Protein AF-A0A8T6WR11-F1 (afdb_monomer_lite)

Radius of gyration: 12.61 Å; chains: 1; bounding box: 24×22×35 Å

Secondary structure (DSSP, 8-state):
---HHHHHHHHHHHHHHHHHHHHHHHHT-HHHHHHHHHHHHHHHHHHHHHHTT----SS---

Sequence (62 aa):
MFDIEAYDKWFKQAKHTLQSAKRDMDENDFDWACFKAQQSAEYGVKALLYGIGIEAWGHSIT

Foldseek 3Di:
DFDPVLLCVLLVVLVVLQVVLVVCVVVVVPVSNVVSPLVSLQSNLCSVCVRVPHHDDDRDSD

Structure (mmCIF, N/CA/C/O backbone):
data_AF-A0A8T6WR11-F1
#
_entry.id   AF-A0A8T6WR11-F1
#
loop_
_atom_site.group_PDB
_atom_site.id
_atom_site.type_symbol
_atom_site.label_atom_id
_atom_site.label_alt_id
_atom_site.label_comp_id
_atom_site.label_asym_id
_atom_site.label_entity_id
_atom_site.label_seq_id
_atom_site.pdbx_PDB_ins_code
_atom_site.Cartn_x
_atom_site.Cartn_y
_atom_site.Cartn_z
_atom_site.occupancy
_atom_site.B_iso_or_equiv
_atom_site.auth_seq_id
_atom_site.auth_comp_id
_atom_site.auth_asym_id
_atom_site.auth_atom_id
_atom_site.pdbx_PDB_model_num
ATOM 1 N N . MET A 1 1 ? 8.923 -7.601 -20.670 1.00 85.56 1 MET A N 1
ATOM 2 C CA . MET A 1 1 ? 8.719 -8.780 -19.799 1.00 85.56 1 MET A CA 1
ATOM 3 C C . MET A 1 1 ? 8.201 -8.256 -18.473 1.00 85.56 1 MET A C 1
ATOM 5 O O . MET A 1 1 ? 8.669 -7.202 -18.074 1.00 85.56 1 MET A O 1
ATOM 9 N N . PHE A 1 2 ? 7.204 -8.900 -17.868 1.00 95.62 2 PHE A N 1
ATOM 10 C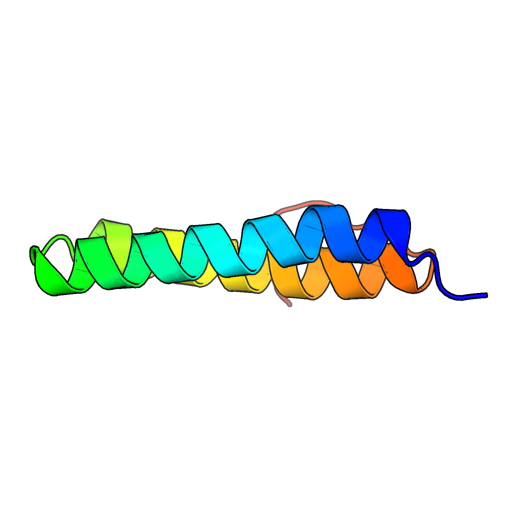 CA . PHE A 1 2 ? 6.626 -8.438 -16.603 1.00 95.62 2 PHE A CA 1
ATOM 11 C C . PHE A 1 2 ? 7.512 -8.870 -15.425 1.00 95.62 2 PHE A C 1
ATOM 13 O O . PHE A 1 2 ? 7.878 -10.044 -15.351 1.00 95.62 2 PHE A O 1
ATOM 20 N N . ASP A 1 3 ? 7.855 -7.944 -14.532 1.00 97.81 3 ASP A N 1
ATOM 21 C CA . ASP A 1 3 ? 8.617 -8.211 -13.310 1.00 97.81 3 ASP A CA 1
ATOM 22 C C . ASP A 1 3 ? 7.675 -8.682 -12.191 1.00 97.81 3 ASP A C 1
ATOM 24 O O . ASP A 1 3 ? 7.020 -7.896 -11.499 1.00 97.81 3 ASP A O 1
ATOM 28 N N . ILE A 1 4 ? 7.588 -10.004 -12.039 1.00 98.12 4 ILE A N 1
ATOM 29 C CA . ILE A 1 4 ? 6.714 -10.650 -11.055 1.00 98.12 4 ILE A CA 1
ATOM 30 C C . ILE A 1 4 ? 7.185 -10.370 -9.625 1.00 98.12 4 ILE A C 1
ATOM 32 O O . ILE A 1 4 ? 6.347 -10.190 -8.744 1.00 98.12 4 ILE A O 1
ATOM 36 N N . GLU A 1 5 ? 8.495 -10.311 -9.376 1.00 97.88 5 GLU A N 1
ATOM 37 C CA . GLU A 1 5 ? 9.023 -10.103 -8.025 1.00 97.88 5 GLU A CA 1
ATOM 38 C C . GLU A 1 5 ? 8.717 -8.689 -7.529 1.00 97.88 5 GLU A C 1
ATOM 40 O O . GLU A 1 5 ? 8.248 -8.508 -6.397 1.00 97.88 5 GLU A O 1
ATOM 45 N N . ALA A 1 6 ? 8.919 -7.688 -8.391 1.00 96.25 6 ALA A N 1
ATOM 46 C CA . ALA A 1 6 ? 8.588 -6.306 -8.080 1.00 96.25 6 ALA A CA 1
ATOM 47 C C . ALA A 1 6 ? 7.078 -6.133 -7.865 1.00 96.25 6 ALA A C 1
ATOM 49 O O . ALA A 1 6 ? 6.669 -5.540 -6.861 1.00 96.25 6 ALA A O 1
ATOM 50 N N . TYR A 1 7 ? 6.248 -6.705 -8.744 1.00 98.44 7 TYR A N 1
ATOM 51 C CA . TYR A 1 7 ? 4.796 -6.698 -8.570 1.00 98.44 7 TYR A CA 1
ATOM 52 C C . TYR A 1 7 ? 4.383 -7.321 -7.232 1.00 98.44 7 TYR A C 1
ATOM 54 O O . TYR A 1 7 ? 3.678 -6.688 -6.442 1.00 98.44 7 TYR A O 1
ATOM 62 N N . ASP A 1 8 ? 4.849 -8.536 -6.936 1.00 98.44 8 ASP A N 1
ATOM 63 C CA . ASP A 1 8 ? 4.432 -9.282 -5.750 1.00 98.44 8 ASP A CA 1
ATOM 64 C C . ASP A 1 8 ? 4.801 -8.567 -4.454 1.00 98.44 8 ASP A C 1
ATOM 66 O O . ASP A 1 8 ? 4.017 -8.580 -3.499 1.00 98.44 8 ASP A O 1
ATOM 70 N N . LYS A 1 9 ? 5.973 -7.926 -4.406 1.00 97.69 9 LYS A N 1
ATOM 71 C CA . LYS A 1 9 ? 6.416 -7.150 -3.245 1.00 97.69 9 LYS A CA 1
ATOM 72 C C . LYS A 1 9 ? 5.408 -6.054 -2.895 1.00 97.69 9 LYS A C 1
ATOM 74 O O . LYS A 1 9 ? 4.934 -5.990 -1.759 1.00 97.69 9 LYS A O 1
ATOM 79 N N . TRP A 1 10 ? 5.048 -5.222 -3.866 1.00 98.12 10 TRP A N 1
ATOM 80 C CA . TRP A 1 10 ? 4.118 -4.112 -3.654 1.00 98.12 10 TRP A CA 1
ATOM 81 C C . TRP A 1 10 ? 2.670 -4.588 -3.502 1.00 98.12 10 TRP A C 1
ATOM 83 O O . TRP A 1 10 ? 1.935 -4.082 -2.654 1.00 98.12 10 TRP A O 1
ATOM 93 N N . PHE A 1 11 ? 2.259 -5.614 -4.246 1.00 98.62 11 PHE A N 1
ATOM 94 C CA . PHE A 1 11 ? 0.891 -6.122 -4.188 1.00 98.62 11 PHE A CA 1
ATOM 95 C C . PHE A 1 11 ? 0.586 -6.847 -2.869 1.00 98.62 11 PHE A C 1
ATOM 97 O O . PHE A 1 11 ? -0.530 -6.762 -2.346 1.00 98.62 11 PHE A O 1
ATOM 104 N N . LYS A 1 12 ? 1.572 -7.532 -2.272 1.00 98.75 12 LYS A N 1
ATOM 105 C CA . LYS A 1 12 ? 1.453 -8.069 -0.904 1.00 98.75 12 LYS A CA 1
ATOM 106 C C . LYS A 1 12 ? 1.247 -6.945 0.112 1.00 98.75 12 LYS A C 1
ATOM 108 O O . LYS A 1 12 ? 0.358 -7.069 0.955 1.00 98.75 12 LYS A O 1
ATOM 113 N N . GLN A 1 13 ? 1.988 -5.843 -0.015 1.00 98.62 13 GLN A N 1
ATOM 114 C CA . GLN A 1 13 ? 1.809 -4.672 0.844 1.00 98.62 13 GLN A CA 1
ATOM 115 C C . GLN A 1 13 ? 0.412 -4.059 0.677 1.00 98.62 13 GLN A C 1
ATOM 117 O O . GLN A 1 13 ? -0.264 -3.819 1.674 1.00 98.62 13 GLN A O 1
ATOM 122 N N . ALA A 1 14 ? -0.068 -3.897 -0.561 1.00 98.81 14 ALA A N 1
ATOM 123 C CA . ALA A 1 14 ? -1.416 -3.405 -0.846 1.00 98.81 14 ALA A CA 1
ATOM 124 C C . ALA A 1 14 ? -2.495 -4.238 -0.132 1.00 98.81 14 ALA A C 1
ATOM 126 O O . ALA A 1 14 ? -3.354 -3.686 0.562 1.00 98.81 14 ALA A O 1
ATOM 127 N N . LYS A 1 15 ? -2.414 -5.572 -0.240 1.00 98.88 15 LYS A N 1
ATOM 128 C CA . LYS A 1 15 ? -3.352 -6.505 0.406 1.00 98.88 15 LYS A CA 1
ATOM 129 C C . LYS A 1 15 ? -3.292 -6.437 1.930 1.00 98.88 15 LYS A C 1
ATOM 131 O O . LYS A 1 15 ? -4.338 -6.378 2.573 1.00 98.88 15 LYS A O 1
ATOM 136 N N . HIS A 1 16 ? -2.090 -6.421 2.504 1.00 98.88 16 HIS A N 1
ATOM 137 C CA . HIS A 1 16 ? -1.911 -6.308 3.951 1.00 98.88 16 HIS A CA 1
ATOM 138 C C . HIS A 1 16 ? -2.472 -4.981 4.487 1.00 98.88 16 HIS A C 1
ATOM 140 O O . HIS A 1 16 ? -3.211 -4.965 5.472 1.00 98.88 16 HIS A O 1
ATOM 146 N N . THR A 1 17 ? -2.189 -3.869 3.806 1.00 98.88 17 THR A N 1
ATOM 147 C CA . THR A 1 17 ? -2.707 -2.550 4.177 1.00 98.88 17 THR A CA 1
ATOM 148 C C . THR A 1 17 ? -4.233 -2.491 4.071 1.00 98.88 17 THR A C 1
ATOM 150 O O . THR A 1 17 ? -4.864 -1.959 4.980 1.00 98.88 17 THR A O 1
ATOM 153 N N . LEU A 1 18 ? -4.848 -3.112 3.055 1.00 98.88 18 LEU A N 1
ATOM 154 C CA . LEU A 1 18 ? -6.312 -3.209 2.959 1.00 98.88 18 LEU A CA 1
ATOM 155 C C . LEU A 1 18 ? -6.916 -4.000 4.124 1.00 98.88 18 LEU A C 1
ATOM 157 O O . LEU A 1 18 ? -7.948 -3.616 4.666 1.00 98.88 18 LEU A O 1
ATOM 161 N N . GLN A 1 19 ? -6.289 -5.113 4.514 1.00 98.88 19 GLN A N 1
ATOM 162 C CA . GLN A 1 19 ? -6.731 -5.882 5.678 1.00 98.88 19 GLN A CA 1
ATOM 163 C C . GLN A 1 19 ? -6.627 -5.061 6.967 1.00 98.88 19 GLN A C 1
ATOM 165 O O . GLN 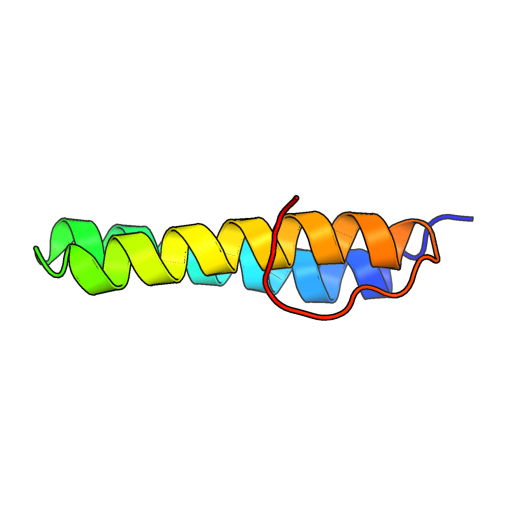A 1 19 ? -7.516 -5.152 7.805 1.00 98.88 19 GLN A O 1
ATOM 170 N N . SER A 1 20 ? -5.584 -4.238 7.118 1.00 98.81 20 SER A N 1
ATOM 171 C CA . SER A 1 20 ? -5.500 -3.309 8.247 1.00 98.81 20 SER A CA 1
ATOM 172 C C . SER A 1 20 ? -6.578 -2.230 8.195 1.00 98.81 20 SER A C 1
ATOM 174 O O . SER A 1 20 ? -7.175 -1.977 9.228 1.00 98.81 20 SER A O 1
ATOM 176 N N . ALA A 1 21 ? -6.849 -1.637 7.030 1.00 98.88 21 ALA A N 1
ATOM 177 C CA . ALA A 1 21 ? -7.889 -0.616 6.878 1.00 98.88 21 ALA A CA 1
ATOM 178 C C . ALA A 1 21 ? -9.277 -1.149 7.272 1.00 98.88 21 ALA A C 1
ATOM 180 O O . ALA A 1 21 ? -10.072 -0.442 7.878 1.00 98.88 21 ALA A O 1
ATOM 181 N N . LYS A 1 22 ? -9.554 -2.422 6.955 1.00 98.88 22 LYS A N 1
ATOM 182 C CA . LYS A 1 22 ? -10.785 -3.106 7.377 1.00 98.88 22 LYS A CA 1
ATOM 183 C C . LYS A 1 22 ? -10.873 -3.266 8.895 1.00 98.88 22 LYS A C 1
ATOM 185 O O . LYS A 1 22 ? -11.937 -3.026 9.441 1.00 98.88 22 LYS A O 1
ATOM 190 N N . ARG A 1 23 ? -9.769 -3.614 9.568 1.00 98.81 23 ARG A N 1
ATOM 191 C CA . ARG A 1 23 ? -9.740 -3.686 11.040 1.00 98.81 23 ARG A CA 1
ATOM 192 C C . ARG A 1 23 ? -9.987 -2.323 11.680 1.00 98.81 23 ARG A C 1
ATOM 194 O O . ARG A 1 23 ? -10.807 -2.241 12.579 1.00 98.81 23 ARG A O 1
ATOM 201 N N . ASP A 1 24 ? -9.356 -1.267 11.165 1.00 98.81 24 ASP A N 1
ATOM 202 C CA . ASP A 1 24 ? -9.587 0.095 11.668 1.00 98.81 24 ASP A CA 1
ATOM 203 C C . ASP A 1 24 ? -11.063 0.500 11.505 1.00 98.81 24 ASP A C 1
ATOM 205 O O . ASP A 1 24 ? -11.662 1.084 12.402 1.00 98.81 24 ASP A O 1
ATOM 209 N N . MET A 1 25 ? -11.683 0.138 10.375 1.00 98.69 25 MET A N 1
ATOM 210 C CA . MET A 1 25 ? -13.113 0.362 10.148 1.00 98.69 25 MET A CA 1
ATOM 211 C C . MET A 1 25 ? -13.979 -0.386 11.172 1.00 98.69 25 MET A C 1
ATOM 213 O O . MET A 1 25 ? -14.924 0.201 11.696 1.00 98.69 25 MET A O 1
ATOM 217 N N . ASP A 1 26 ? -13.660 -1.651 11.466 1.00 98.62 26 ASP A N 1
ATOM 218 C CA . ASP A 1 26 ? -14.377 -2.466 12.457 1.00 98.62 26 ASP A CA 1
ATOM 219 C C . ASP A 1 26 ? -14.207 -1.918 13.893 1.00 98.62 26 ASP A C 1
ATOM 221 O O . ASP A 1 26 ? -15.104 -2.060 14.726 1.00 98.62 26 ASP A O 1
ATOM 225 N N . GLU A 1 27 ? -13.083 -1.251 14.177 1.00 98.62 27 GLU A N 1
ATOM 226 C CA . GLU A 1 27 ? -12.771 -0.604 15.462 1.00 98.62 27 GLU A CA 1
ATOM 227 C C . GLU A 1 27 ? -13.320 0.838 15.574 1.00 98.62 27 GLU A C 1
ATOM 229 O O . GLU A 1 27 ? -13.270 1.433 16.648 1.00 98.62 27 GLU A O 1
ATOM 234 N N . ASN A 1 28 ? -13.970 1.359 14.523 1.00 98.44 28 ASN A N 1
ATOM 235 C CA . ASN A 1 28 ? -14.462 2.742 14.377 1.00 98.44 28 ASN A CA 1
ATOM 236 C C . ASN A 1 28 ? -13.365 3.822 14.255 1.00 98.44 28 ASN A C 1
ATOM 238 O O . ASN A 1 28 ? -13.660 5.016 14.362 1.00 98.44 28 ASN A O 1
ATOM 242 N N . ASP A 1 29 ? -12.132 3.431 13.937 1.00 98.69 29 ASP A N 1
ATOM 243 C CA . ASP A 1 29 ? -11.017 4.326 13.606 1.00 98.69 29 ASP A CA 1
ATOM 244 C C . ASP A 1 29 ? -11.094 4.742 12.122 1.00 98.69 29 ASP A C 1
ATOM 246 O O . ASP A 1 29 ? -10.283 4.365 11.270 1.00 98.69 29 ASP A O 1
ATOM 250 N N . PHE A 1 30 ? -12.148 5.484 11.769 1.00 98.56 30 PHE A N 1
ATOM 251 C CA . PHE A 1 30 ? -12.510 5.753 10.370 1.00 98.56 30 PHE A CA 1
ATOM 252 C C . PHE A 1 30 ? -11.494 6.608 9.600 1.00 98.56 30 PHE A C 1
ATOM 254 O O . PHE A 1 30 ? -11.336 6.442 8.388 1.00 98.56 30 PHE A O 1
ATOM 261 N N . ASP A 1 31 ? -10.808 7.527 10.272 1.00 98.75 31 ASP A N 1
ATOM 262 C CA . ASP A 1 31 ? -9.739 8.336 9.686 1.00 98.75 31 ASP A CA 1
ATOM 263 C C . ASP A 1 31 ? -8.547 7.460 9.273 1.00 98.75 31 ASP A C 1
ATOM 265 O O . ASP A 1 31 ? -8.066 7.557 8.137 1.00 98.75 31 ASP A O 1
ATOM 269 N N . TRP A 1 32 ? -8.146 6.526 10.138 1.00 98.75 32 TRP A N 1
ATOM 270 C CA . TRP A 1 32 ? -7.124 5.527 9.834 1.00 98.75 32 TRP A CA 1
ATOM 271 C C . TRP A 1 32 ? -7.564 4.552 8.748 1.00 98.75 32 TRP A C 1
ATOM 273 O O . TRP A 1 32 ? -6.774 4.267 7.841 1.00 98.75 32 TRP A O 1
ATOM 283 N N . ALA A 1 33 ? -8.823 4.112 8.768 1.00 98.81 33 ALA A N 1
ATOM 284 C CA . ALA A 1 33 ? -9.383 3.269 7.718 1.00 98.81 33 ALA A CA 1
ATOM 285 C C . ALA A 1 33 ? -9.275 3.948 6.341 1.00 98.81 33 ALA A C 1
ATOM 287 O O . ALA A 1 33 ? -8.775 3.344 5.387 1.00 98.81 33 ALA A O 1
ATOM 288 N N . CYS A 1 34 ? -9.668 5.222 6.238 1.00 98.75 34 CYS A N 1
ATOM 289 C CA . CYS A 1 34 ? -9.564 6.013 5.010 1.00 98.75 34 CYS A CA 1
ATOM 290 C C . CYS A 1 34 ? -8.109 6.207 4.561 1.0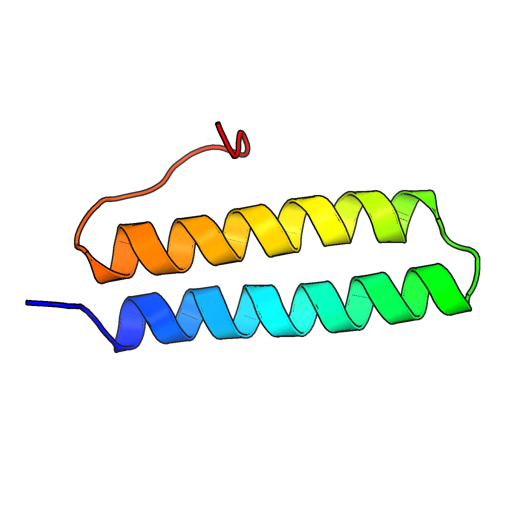0 98.75 34 CYS A C 1
ATOM 292 O O . CYS A 1 34 ? -7.791 5.984 3.389 1.00 98.75 34 CYS A O 1
ATOM 294 N N . PHE A 1 35 ? -7.214 6.572 5.483 1.00 98.75 35 PHE A N 1
ATOM 295 C CA . PHE A 1 35 ? -5.790 6.736 5.187 1.00 98.75 35 PHE A CA 1
ATOM 296 C C . PHE A 1 35 ? -5.175 5.439 4.644 1.00 98.75 35 PHE A C 1
ATOM 298 O O . PHE A 1 35 ? -4.552 5.425 3.580 1.00 98.75 35 PHE A O 1
ATOM 305 N N . LYS A 1 36 ? -5.403 4.310 5.322 1.00 98.88 36 LYS A N 1
ATOM 306 C CA . LYS A 1 36 ? -4.871 3.014 4.887 1.00 98.88 36 LYS A CA 1
ATOM 307 C C . LYS A 1 36 ? -5.540 2.525 3.600 1.00 98.88 36 LYS A C 1
ATOM 309 O O . LYS A 1 36 ? -4.870 1.888 2.788 1.00 98.88 36 LYS A O 1
ATOM 314 N N . ALA A 1 37 ? -6.810 2.846 3.352 1.00 98.81 37 ALA A N 1
ATOM 315 C CA . ALA A 1 37 ? -7.459 2.545 2.077 1.00 98.81 37 ALA A CA 1
ATOM 316 C C . ALA A 1 37 ? -6.773 3.268 0.903 1.00 98.81 37 ALA A C 1
ATOM 318 O O . ALA A 1 37 ? -6.462 2.622 -0.101 1.00 98.81 37 ALA A O 1
ATOM 319 N N . GLN A 1 38 ? -6.454 4.562 1.047 1.00 98.75 38 GLN A N 1
ATOM 320 C CA . GLN A 1 38 ? -5.676 5.298 0.042 1.00 98.75 38 GLN A CA 1
ATOM 321 C C . GLN A 1 38 ? -4.289 4.669 -0.150 1.00 98.75 38 GLN A C 1
ATOM 323 O O . GLN A 1 38 ? -3.903 4.395 -1.287 1.00 98.75 38 GLN A O 1
ATOM 328 N N . GLN A 1 39 ? -3.575 4.342 0.933 1.00 98.81 39 GLN A N 1
ATOM 329 C CA . GLN A 1 39 ? -2.252 3.716 0.828 1.00 98.81 39 GLN A CA 1
ATOM 330 C C . GLN A 1 39 ? -2.297 2.343 0.148 1.00 98.81 39 GLN A C 1
ATOM 332 O O . GLN A 1 39 ? -1.406 2.007 -0.629 1.00 98.81 39 GLN A O 1
ATOM 337 N N . SER A 1 40 ? -3.330 1.540 0.412 1.00 98.88 40 SER A N 1
ATOM 338 C CA . SER A 1 40 ? -3.529 0.255 -0.261 1.00 98.88 40 SER A CA 1
ATOM 339 C C . SER A 1 40 ? -3.694 0.431 -1.773 1.00 98.88 40 SER A C 1
ATOM 341 O O . SER A 1 40 ? -3.061 -0.293 -2.546 1.00 98.88 40 SER A O 1
ATOM 343 N N . A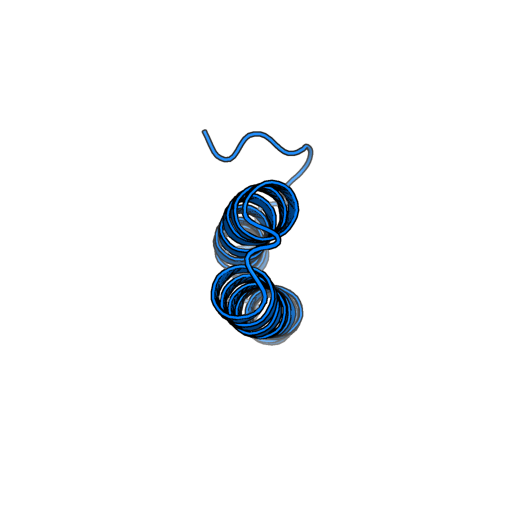LA A 1 41 ? -4.484 1.422 -2.194 1.00 98.69 41 ALA A N 1
ATOM 344 C CA . ALA A 1 41 ? -4.657 1.751 -3.603 1.00 98.69 41 ALA A CA 1
ATOM 345 C C . ALA A 1 41 ? -3.344 2.245 -4.240 1.00 98.69 41 ALA A C 1
ATOM 347 O O . ALA A 1 41 ? -2.976 1.760 -5.310 1.00 98.69 41 ALA A O 1
ATOM 348 N N . GLU A 1 42 ? -2.591 3.116 -3.556 1.00 98.69 42 GLU A N 1
ATOM 349 C CA . GLU A 1 42 ? -1.260 3.565 -3.991 1.00 98.69 42 GLU A CA 1
ATOM 350 C C . GLU A 1 42 ? -0.316 2.375 -4.224 1.00 98.69 42 GLU A C 1
ATOM 352 O O . GLU A 1 42 ? 0.274 2.246 -5.297 1.00 98.69 42 GLU A O 1
ATOM 357 N N . TYR A 1 43 ? -0.208 1.455 -3.262 1.00 98.62 43 TYR A N 1
ATOM 358 C CA . TYR A 1 43 ? 0.639 0.268 -3.399 1.00 98.62 43 TYR A CA 1
ATOM 359 C C . TYR A 1 43 ? 0.184 -0.663 -4.523 1.00 98.62 43 TYR A C 1
ATOM 361 O O . TYR A 1 43 ? 1.025 -1.251 -5.202 1.00 98.62 43 TYR A O 1
ATOM 369 N N . GLY A 1 44 ? -1.125 -0.789 -4.748 1.00 98.62 44 GLY A N 1
ATOM 370 C CA . GLY A 1 44 ? -1.675 -1.578 -5.849 1.00 98.62 44 GLY A CA 1
ATOM 371 C C . GLY A 1 44 ? -1.279 -1.024 -7.219 1.00 98.62 44 GLY A C 1
ATOM 372 O O . GLY A 1 44 ? -0.830 -1.781 -8.080 1.00 98.62 44 GLY A O 1
ATOM 373 N N . VAL A 1 45 ? -1.376 0.296 -7.407 1.00 98.50 45 VAL A N 1
ATOM 374 C CA . VAL A 1 45 ? -0.946 0.954 -8.652 1.00 98.50 45 VAL A CA 1
ATOM 375 C C . VAL A 1 45 ? 0.571 0.872 -8.813 1.00 98.50 45 VAL A C 1
ATOM 377 O O . VAL A 1 45 ? 1.045 0.509 -9.889 1.00 98.50 45 VAL A O 1
ATOM 380 N N . LYS A 1 46 ? 1.343 1.101 -7.742 1.00 98.19 46 LYS A N 1
ATOM 381 C CA . LYS A 1 46 ? 2.806 0.931 -7.761 1.00 98.19 46 LYS A CA 1
ATOM 382 C C . LYS A 1 46 ? 3.210 -0.489 -8.145 1.00 98.19 46 LYS A C 1
ATOM 384 O O . LYS A 1 46 ? 4.117 -0.647 -8.954 1.00 98.19 46 LYS A O 1
ATOM 389 N N . ALA A 1 47 ? 2.520 -1.511 -7.638 1.00 98.38 47 ALA A N 1
ATOM 390 C CA . ALA A 1 47 ? 2.775 -2.897 -8.021 1.00 98.38 47 ALA A CA 1
ATOM 391 C C . ALA A 1 47 ? 2.647 -3.103 -9.531 1.00 98.38 47 ALA A C 1
ATOM 393 O O . ALA A 1 47 ? 3.537 -3.692 -10.141 1.00 98.38 47 ALA A O 1
ATOM 394 N N . LEU A 1 48 ? 1.570 -2.591 -10.138 1.00 98.31 48 LEU A N 1
ATOM 395 C CA . LEU A 1 48 ? 1.375 -2.667 -11.583 1.00 98.31 48 LEU A CA 1
ATOM 396 C C . LEU A 1 48 ? 2.490 -1.938 -12.336 1.00 98.31 48 LEU A C 1
ATOM 398 O O . LEU A 1 48 ? 3.080 -2.534 -13.232 1.00 98.31 48 LEU A O 1
ATOM 402 N N . LEU A 1 49 ? 2.780 -0.686 -11.963 1.00 98.00 49 LEU A N 1
ATOM 403 C CA . LEU A 1 49 ? 3.787 0.148 -12.624 1.00 98.00 49 LEU A CA 1
ATOM 404 C C . LEU A 1 49 ? 5.170 -0.506 -12.580 1.00 98.00 49 LEU A C 1
ATOM 406 O O . LEU A 1 49 ? 5.773 -0.715 -13.632 1.00 98.00 49 LEU A O 1
ATOM 410 N N . TYR A 1 50 ? 5.623 -0.935 -11.400 1.00 97.56 50 TYR A N 1
ATOM 411 C CA . TYR A 1 50 ? 6.894 -1.645 -11.275 1.00 97.56 50 TYR A CA 1
ATOM 412 C C . TYR A 1 50 ? 6.888 -2.972 -12.040 1.00 97.56 50 TYR A C 1
ATOM 414 O O . TYR A 1 50 ? 7.865 -3.284 -12.716 1.00 97.56 50 TYR A O 1
ATOM 422 N N . GLY A 1 51 ? 5.779 -3.718 -12.011 1.00 98.06 51 GLY A N 1
ATOM 423 C CA . GLY A 1 51 ? 5.637 -4.962 -12.767 1.00 98.06 51 GLY A CA 1
ATOM 424 C C . GLY A 1 51 ? 5.772 -4.772 -14.281 1.00 98.06 51 GLY A C 1
ATOM 425 O O . GLY A 1 51 ? 6.306 -5.642 -14.965 1.00 98.06 51 GLY A O 1
ATOM 426 N N . ILE A 1 52 ? 5.359 -3.624 -14.825 1.00 98.06 52 ILE A N 1
ATOM 427 C CA . ILE A 1 52 ? 5.547 -3.287 -16.248 1.00 98.06 52 IL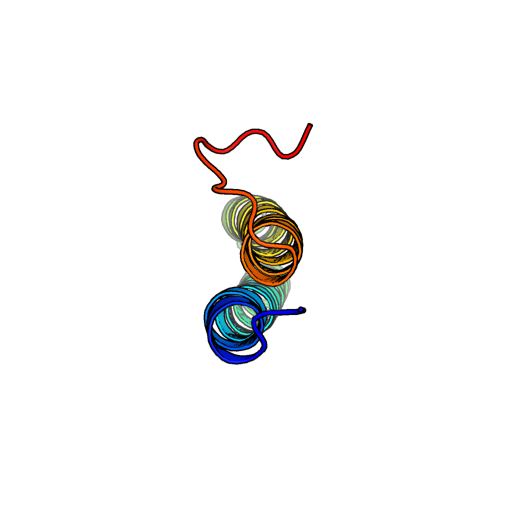E A CA 1
ATOM 428 C C . ILE A 1 52 ? 6.842 -2.505 -16.532 1.00 98.06 52 ILE A C 1
ATOM 430 O O . ILE A 1 52 ? 7.053 -2.083 -17.668 1.00 98.06 52 ILE A O 1
ATOM 434 N N . GLY A 1 53 ? 7.723 -2.346 -15.538 1.00 96.75 53 GLY A N 1
ATOM 435 C CA . GLY A 1 53 ? 9.026 -1.692 -15.683 1.00 96.75 53 GLY A CA 1
ATOM 436 C C . GLY A 1 53 ? 8.991 -0.161 -15.625 1.00 96.75 53 GLY A C 1
ATOM 437 O O . GLY A 1 53 ? 9.914 0.482 -16.119 1.00 96.75 53 GLY A O 1
ATOM 438 N N . ILE A 1 54 ? 7.940 0.428 -15.051 1.00 97.25 54 ILE A N 1
ATOM 439 C CA . ILE A 1 54 ? 7.806 1.873 -14.831 1.00 97.25 54 ILE A CA 1
ATOM 440 C C . ILE A 1 54 ? 8.058 2.178 -13.353 1.00 97.25 54 ILE A C 1
ATOM 442 O O . ILE A 1 54 ? 7.386 1.647 -12.470 1.00 97.25 54 ILE A O 1
ATOM 446 N N . GLU A 1 55 ? 9.007 3.068 -13.076 1.00 93.38 55 GLU A N 1
ATOM 447 C CA . GLU A 1 55 ? 9.223 3.558 -11.716 1.00 93.38 55 GLU A CA 1
ATOM 448 C C . GLU A 1 55 ? 8.080 4.474 -11.272 1.00 93.38 55 GLU A C 1
ATOM 450 O O . GLU A 1 55 ? 7.628 5.341 -12.021 1.00 93.38 55 GLU A O 1
ATOM 455 N N . ALA A 1 56 ? 7.628 4.301 -10.031 1.00 92.69 56 ALA A N 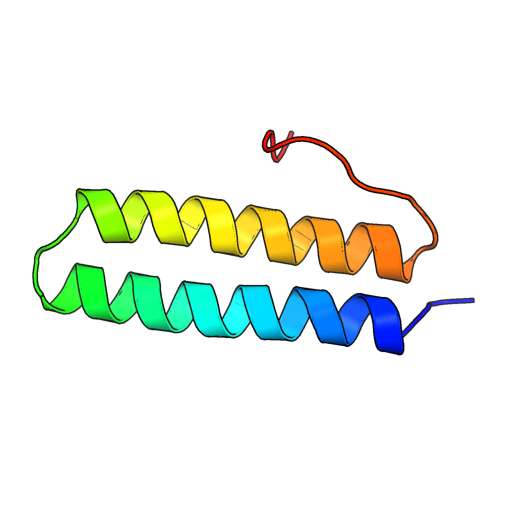1
ATOM 456 C CA . ALA A 1 56 ? 6.512 5.050 -9.473 1.00 92.69 56 ALA A CA 1
ATOM 457 C C . ALA A 1 56 ? 6.944 5.852 -8.238 1.00 92.69 56 ALA A C 1
ATOM 459 O O . ALA A 1 56 ? 7.483 5.300 -7.278 1.00 92.69 56 ALA A O 1
ATOM 460 N N . TRP A 1 57 ? 6.648 7.151 -8.240 1.00 92.25 57 TRP A N 1
ATOM 461 C CA . TRP A 1 57 ? 7.057 8.106 -7.208 1.00 92.25 57 TRP A CA 1
ATOM 462 C C . TRP A 1 57 ? 5.855 8.911 -6.700 1.00 92.25 57 TRP A C 1
ATOM 464 O O . TRP A 1 57 ? 4.844 9.028 -7.385 1.00 92.25 57 TRP A O 1
ATOM 474 N N . GLY A 1 58 ? 5.969 9.485 -5.500 1.00 95.12 58 GLY A N 1
ATOM 475 C CA . GLY A 1 58 ? 4.895 10.271 -4.885 1.00 95.12 58 GLY A CA 1
ATOM 476 C C . GLY A 1 58 ? 3.745 9.432 -4.312 1.00 95.12 58 GLY A C 1
ATOM 477 O O . GLY A 1 58 ? 3.877 8.216 -4.139 1.00 95.12 58 GLY A O 1
ATOM 478 N N . HIS A 1 59 ? 2.645 10.123 -3.989 1.00 95.88 59 HIS A N 1
ATOM 479 C CA . HIS A 1 59 ? 1.471 9.588 -3.272 1.00 95.88 59 HIS A CA 1
ATOM 480 C C . HIS A 1 59 ? 0.134 9.861 -3.978 1.00 95.88 59 HIS A C 1
ATOM 482 O O . HIS A 1 59 ? -0.912 9.365 -3.560 1.00 95.88 59 HIS A O 1
ATOM 488 N N . SER A 1 60 ? 0.157 10.656 -5.052 1.00 96.38 60 SER A N 1
ATOM 489 C CA . SER A 1 60 ? -1.007 10.813 -5.919 1.00 96.38 60 SER A CA 1
ATOM 490 C C . SER A 1 60 ? -1.238 9.509 -6.673 1.00 96.38 60 SER A C 1
ATOM 492 O O . SER A 1 60 ? -0.302 8.941 -7.229 1.00 96.38 60 SER A O 1
ATOM 494 N N . ILE A 1 61 ? -2.479 9.027 -6.667 1.00 96.88 61 ILE A N 1
ATOM 495 C CA . ILE A 1 61 ? -2.876 7.834 -7.429 1.00 96.88 61 ILE A CA 1
ATOM 496 C C . ILE A 1 61 ? -3.189 8.209 -8.889 1.00 96.88 61 ILE A C 1
ATOM 498 O O . ILE A 1 61 ? -3.061 7.367 -9.775 1.00 96.88 61 ILE A O 1
ATOM 502 N N . THR A 1 62 ? -3.589 9.464 -9.128 1.00 92.56 62 THR A N 1
ATOM 503 C CA . THR A 1 62 ? -3.769 10.070 -10.458 1.00 92.56 62 THR A CA 1
ATOM 504 C C . THR A 1 62 ? -2.453 10.607 -10.988 1.00 92.56 62 THR A C 1
ATOM 506 O O . THR A 1 62 ? -2.187 10.400 -12.187 1.00 92.56 62 THR A O 1
#

pLDDT: mean 97.67, std 2.23, range [85.56, 98.88]